Protein AF-A0A651F1K3-F1 (afdb_monomer)

Solvent-accessible surface area (backbone atoms only — not comparable to full-atom values): 6200 Å² total; per-residue (Å²): 136,82,77,90,79,88,71,85,83,71,81,81,63,80,79,82,84,72,86,82,76,69,81,83,71,84,84,69,84,73,78,76,72,78,76,79,79,59,67,34,41,34,37,34,61,94,74,74,40,78,40,67,26,34,55,42,94,87,61,54,30,32,43,41,48,41,90,84,79,59,51,77,49,74,47,75,59,55,101,82,62,72,93,75,49,71,51,70,50,133

pLDDT: mean 78.02, std 17.98, range [46.03, 96.69]

Foldseek 3Di:
DDDPPPDDDPVPDDDDPDDPPPDPPPDDDDPPDPDDFDWAWEQEPVVRDIDIWTADPVNQKTWFADPPPRHIDIDGADPVGDPHRYYYDD

Radius of gyration: 23.74 Å; Cα contacts (8 Å, |Δi|>4): 102; chains: 1; bounding box: 52×45×52 Å

Sequence (90 aa):
MPDPQDKVDISWLPRAPSEEAEHRRRNSGHPSTPTPRPWLGILFNCCHVYGRIYKSPDGSRYAGRCPRCAVEVSAKVGLGGTSRRFFETN

Secondary structure (DSSP, 8-state):
---TT-----TTSPPPP-GGGTTS--------PPPPPPEEEEEETTTTEEEEEEE-TTSSEEEEE-TTT--EEEEE--TT--S--EEE--

Nearest PDB structures (foldseek):
  3wa1-assembly1_A  TM=4.879E-01  e=1.281E+00  Lysinibacillus sphaericus
  6ylx-assembly1_r  TM=2.504E-01  e=1.452E+00  Saccharomyces cerevisiae
  5jse-assembly1_C  TM=4.352E-01  e=8.440E+00  Bacteriophage sp.
  6ie7-assembly4_D  TM=3.883E-01  e=7.926E+00  Arabidopsis thaliana
  7rej-assembly2_B  TM=1.839E-01  e=3.288E+00  Kuttervirus CBA120

Structure (mmCIF, N/CA/C/O backbone):
data_AF-A0A651F1K3-F1
#
_entry.id   AF-A0A651F1K3-F1
#
loop_
_atom_site.group_PDB
_atom_site.id
_atom_site.type_symbol
_atom_site.label_atom_id
_atom_site.label_alt_id
_atom_site.label_comp_id
_atom_site.label_asym_id
_atom_site.label_entity_id
_atom_site.label_seq_id
_atom_site.pdbx_PDB_ins_code
_atom_site.Cartn_x
_atom_site.Cartn_y
_atom_site.Cartn_z
_atom_site.occupancy
_atom_site.B_iso_or_equiv
_atom_site.auth_seq_id
_atom_site.auth_comp_id
_atom_site.auth_asym_id
_atom_site.auth_atom_id
_atom_site.pdbx_PDB_model_num
ATOM 1 N N . MET A 1 1 ? 35.082 -10.695 32.174 1.00 52.19 1 MET A N 1
ATOM 2 C CA . MET A 1 1 ? 35.328 -9.239 32.168 1.00 52.19 1 MET A CA 1
ATOM 3 C C . MET A 1 1 ? 34.533 -8.648 31.007 1.00 52.19 1 MET A C 1
ATOM 5 O O . MET A 1 1 ? 35.008 -8.742 29.884 1.00 52.19 1 MET A O 1
ATOM 9 N N . PRO A 1 2 ? 33.286 -8.202 31.222 1.00 51.12 2 PRO A N 1
ATOM 10 C CA . PRO A 1 2 ? 32.509 -7.486 30.206 1.00 51.12 2 PRO A CA 1
ATOM 11 C C . PRO A 1 2 ? 33.038 -6.049 30.015 1.00 51.12 2 PRO A C 1
ATOM 13 O O . PRO A 1 2 ? 33.476 -5.428 30.983 1.00 51.12 2 PRO A O 1
ATOM 16 N N . ASP A 1 3 ? 33.047 -5.577 28.765 1.00 56.03 3 ASP A N 1
ATOM 17 C CA . ASP A 1 3 ? 33.702 -4.344 28.296 1.00 56.03 3 ASP A CA 1
ATOM 18 C C . ASP A 1 3 ? 33.116 -3.056 28.938 1.00 56.03 3 ASP A C 1
ATOM 20 O O . ASP A 1 3 ? 31.891 -2.930 29.015 1.00 56.03 3 ASP A O 1
ATOM 24 N N . PRO A 1 4 ? 33.937 -2.092 29.411 1.00 57.00 4 PRO A N 1
ATOM 25 C CA . PRO A 1 4 ? 33.479 -0.929 30.187 1.00 57.00 4 PRO A CA 1
ATOM 26 C C . PRO A 1 4 ? 32.822 0.230 29.409 1.00 57.00 4 PRO A C 1
ATOM 28 O O . PRO A 1 4 ? 32.643 1.294 30.004 1.00 57.00 4 PRO A O 1
ATOM 31 N N . GLN A 1 5 ? 32.473 0.088 28.125 1.00 57.00 5 GLN A N 1
ATOM 32 C CA . GLN A 1 5 ? 31.986 1.215 27.302 1.00 57.00 5 GLN A CA 1
ATOM 33 C C . GLN A 1 5 ? 30.470 1.246 27.017 1.00 57.00 5 GLN A C 1
ATOM 35 O O . GLN A 1 5 ? 30.018 2.080 26.239 1.00 57.00 5 GLN A O 1
ATOM 40 N N . ASP A 1 6 ? 29.651 0.437 27.700 1.00 54.88 6 ASP A N 1
ATOM 41 C CA . ASP A 1 6 ? 28.183 0.410 27.506 1.00 54.88 6 ASP A CA 1
ATOM 42 C C . ASP A 1 6 ? 27.395 1.307 28.494 1.00 54.88 6 ASP A C 1
ATOM 44 O O . ASP A 1 6 ? 26.310 0.970 28.965 1.00 54.88 6 ASP A O 1
ATOM 48 N N . LYS A 1 7 ? 27.946 2.470 28.869 1.00 56.12 7 LYS A N 1
ATOM 49 C CA . LYS A 1 7 ? 27.244 3.460 29.709 1.00 56.12 7 LYS A CA 1
ATOM 50 C C . LYS A 1 7 ? 27.328 4.845 29.080 1.00 56.12 7 LYS A C 1
ATOM 52 O O . LYS A 1 7 ? 28.366 5.495 29.150 1.00 56.12 7 LYS A O 1
ATOM 57 N N . VAL A 1 8 ? 26.225 5.308 28.495 1.00 62.47 8 VAL A N 1
ATOM 58 C CA . VAL A 1 8 ? 26.074 6.700 28.043 1.00 62.47 8 VAL A CA 1
ATOM 59 C C . VAL A 1 8 ? 25.385 7.506 29.147 1.00 62.47 8 VAL A C 1
ATOM 61 O O . VAL A 1 8 ? 24.275 7.180 29.564 1.00 62.47 8 VAL A O 1
ATOM 64 N N . ASP A 1 9 ? 26.060 8.549 29.627 1.00 56.78 9 ASP A N 1
ATOM 65 C CA . ASP A 1 9 ? 25.585 9.481 30.652 1.00 56.78 9 ASP A CA 1
ATOM 66 C C . ASP A 1 9 ? 24.661 10.544 30.020 1.00 56.78 9 ASP A C 1
ATOM 68 O O . ASP A 1 9 ? 25.088 11.377 29.224 1.00 56.78 9 ASP A O 1
ATOM 72 N N . ILE A 1 10 ? 23.363 10.491 30.334 1.00 55.75 10 ILE A N 1
ATOM 73 C CA . ILE A 1 10 ? 22.317 11.376 29.775 1.00 55.75 10 ILE A CA 1
ATOM 74 C C . ILE A 1 10 ? 22.144 12.697 30.555 1.00 55.75 10 ILE A C 1
ATOM 76 O O . ILE A 1 10 ? 21.082 13.321 30.503 1.00 55.75 10 ILE A O 1
ATOM 80 N N . SER A 1 11 ? 23.171 13.155 31.277 1.00 60.03 11 SER A N 1
ATOM 81 C CA . SER A 1 11 ? 23.118 14.358 32.130 1.00 60.03 11 SER A CA 1
ATOM 82 C C . SER A 1 11 ? 22.966 15.693 31.374 1.00 60.03 11 SER A C 1
ATOM 84 O O . SER A 1 11 ? 22.812 16.738 32.003 1.00 60.03 11 SER A O 1
ATOM 86 N N . TRP A 1 12 ? 22.922 15.671 30.035 1.00 50.06 12 TRP A N 1
ATOM 87 C CA . TRP A 1 12 ? 22.549 16.810 29.180 1.00 50.06 12 TRP A CA 1
ATOM 88 C C . TRP A 1 12 ? 21.052 17.173 29.262 1.00 50.06 12 TRP A C 1
ATOM 90 O O . TRP A 1 12 ? 20.669 18.268 28.855 1.00 50.06 12 TRP A O 1
ATOM 100 N N . LEU A 1 13 ? 20.170 16.301 29.768 1.00 57.00 13 LEU A N 1
ATOM 101 C CA . LEU A 1 13 ? 18.746 16.644 29.878 1.00 57.00 13 LEU A CA 1
ATOM 102 C C . LEU A 1 13 ? 18.541 17.811 30.869 1.00 57.00 13 LEU A C 1
ATOM 104 O O . LEU A 1 13 ? 18.837 17.655 32.057 1.00 57.00 13 LEU A O 1
ATOM 108 N N . PRO A 1 14 ? 18.011 18.973 30.433 1.00 54.03 14 PRO A N 1
ATOM 109 C CA . PRO A 1 14 ? 17.694 20.055 31.355 1.00 54.03 14 PRO A CA 1
ATOM 110 C C . PRO A 1 14 ? 16.642 19.592 32.375 1.00 54.03 14 PRO A C 1
ATOM 112 O O . PRO A 1 14 ? 15.590 19.064 32.012 1.00 54.03 14 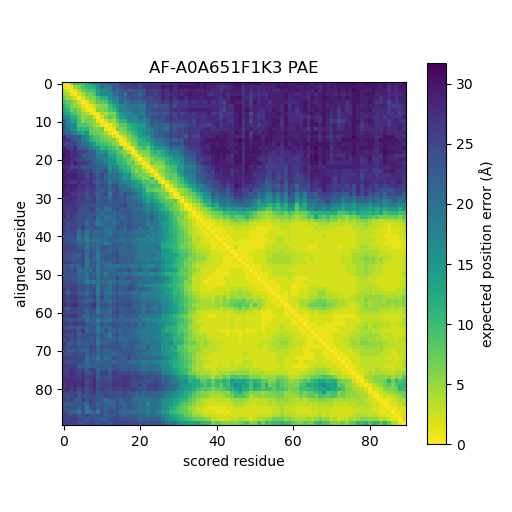PRO A O 1
ATOM 115 N N . ARG A 1 15 ? 16.932 19.797 33.667 1.00 52.12 15 ARG A N 1
ATOM 116 C CA . ARG A 1 15 ? 15.983 19.588 34.774 1.00 52.12 15 ARG A CA 1
ATOM 117 C C . ARG A 1 15 ? 14.863 20.627 34.664 1.00 52.12 15 ARG A C 1
ATOM 119 O O . ARG A 1 15 ? 15.137 21.811 34.481 1.00 52.12 15 ARG A O 1
ATOM 126 N N . ALA A 1 16 ? 13.616 20.173 34.760 1.00 52.03 16 ALA A N 1
ATOM 127 C CA . ALA A 1 16 ? 12.425 21.006 34.625 1.00 52.03 16 ALA A CA 1
ATOM 128 C C . ALA A 1 16 ? 12.411 22.190 35.620 1.00 52.03 16 ALA A C 1
ATOM 130 O O . ALA A 1 16 ? 12.648 21.971 36.811 1.00 52.03 16 ALA A O 1
ATOM 131 N N . PRO A 1 17 ? 12.091 23.423 35.183 1.00 49.72 17 PRO A N 1
ATOM 132 C CA . PRO A 1 17 ? 11.685 24.486 36.091 1.00 49.72 17 PRO A CA 1
ATOM 133 C C . PRO A 1 17 ? 10.192 24.364 36.457 1.00 49.72 17 PRO A C 1
ATOM 135 O O . PRO A 1 17 ? 9.328 24.406 35.587 1.00 49.72 17 PRO A O 1
ATOM 138 N N . SER A 1 18 ? 9.953 24.191 37.763 1.00 53.59 18 SER A N 1
ATOM 139 C CA . SER A 1 18 ? 8.770 24.492 38.599 1.00 53.59 18 SER A CA 1
ATOM 140 C C . SER A 1 18 ? 7.379 24.653 37.950 1.00 53.59 18 SER A C 1
ATOM 142 O O . SER A 1 18 ? 7.106 25.592 37.202 1.00 53.59 18 SER A O 1
ATOM 144 N N . GLU A 1 19 ? 6.473 23.801 38.428 1.00 51.59 19 GLU A N 1
ATOM 145 C CA . GLU A 1 19 ? 5.061 23.531 38.103 1.00 51.59 19 GLU A CA 1
ATOM 146 C C . GLU A 1 19 ? 4.060 24.720 38.138 1.00 51.59 19 GLU A C 1
ATOM 148 O O . GLU A 1 19 ? 2.871 24.542 37.881 1.00 51.59 19 GLU A O 1
ATOM 153 N N . GLU A 1 20 ? 4.482 25.957 38.406 1.00 46.03 20 GLU A N 1
ATOM 154 C CA . GLU A 1 20 ? 3.555 27.073 38.686 1.00 46.03 20 GLU A CA 1
ATOM 155 C C . GLU A 1 20 ? 3.065 27.856 37.446 1.00 46.03 20 GLU A C 1
ATOM 157 O O . GLU A 1 20 ? 2.111 28.631 37.531 1.00 46.03 20 GLU A O 1
ATOM 162 N N . ALA A 1 21 ? 3.633 27.634 36.256 1.00 50.78 21 ALA A N 1
ATOM 163 C CA . ALA A 1 21 ? 3.235 28.348 35.030 1.00 50.78 21 ALA A CA 1
ATOM 164 C C . ALA A 1 21 ? 2.079 27.684 34.238 1.00 50.78 21 ALA A C 1
ATOM 166 O O . ALA A 1 21 ? 1.614 28.228 33.230 1.00 50.78 21 ALA A O 1
ATOM 167 N N . GLU A 1 22 ? 1.600 26.515 34.671 1.00 52.03 22 GLU A N 1
ATOM 168 C CA . GLU A 1 22 ? 0.861 25.573 33.815 1.00 52.03 22 GLU A CA 1
ATOM 169 C C . GLU A 1 22 ? -0.654 25.851 33.677 1.00 52.03 22 GLU A C 1
ATOM 171 O O . GLU A 1 22 ? -1.310 25.358 32.759 1.00 52.03 22 GLU A O 1
ATOM 176 N N . HIS A 1 23 ? -1.264 26.683 34.529 1.00 50.91 23 HIS A N 1
ATOM 177 C CA . HIS A 1 23 ? -2.734 26.762 34.583 1.00 50.91 23 HIS A CA 1
ATOM 178 C C . HIS A 1 23 ? -3.402 27.753 33.601 1.00 50.91 23 HIS A C 1
ATOM 180 O O . HIS A 1 23 ? -4.598 27.605 33.327 1.00 50.91 23 HIS A O 1
ATOM 186 N N . ARG A 1 24 ? -2.683 28.744 33.043 1.00 53.62 24 ARG A N 1
ATOM 187 C CA . ARG A 1 24 ? -3.290 29.877 32.296 1.00 53.62 24 ARG A CA 1
ATOM 188 C C . ARG A 1 24 ? -3.172 29.820 30.762 1.00 53.62 24 ARG A C 1
ATOM 190 O O . ARG A 1 24 ? -3.698 30.702 30.093 1.00 53.62 24 ARG A O 1
ATOM 197 N N . ARG A 1 25 ? -2.541 28.788 30.185 1.00 54.22 25 ARG A N 1
ATOM 198 C CA . ARG A 1 25 ? -2.397 28.590 28.720 1.00 54.22 25 ARG A CA 1
ATOM 199 C C . ARG A 1 25 ? -3.138 27.352 28.199 1.00 54.22 25 ARG A C 1
ATOM 201 O O . ARG A 1 25 ? -2.625 26.614 27.371 1.00 54.22 25 ARG A O 1
ATOM 208 N N . ARG A 1 26 ? -4.344 27.075 28.690 1.00 54.16 26 ARG A N 1
ATOM 209 C CA . ARG A 1 26 ? -5.071 25.834 28.357 1.00 54.16 26 ARG A CA 1
ATOM 210 C C . ARG A 1 26 ? -5.918 25.878 27.082 1.00 54.16 26 ARG A C 1
ATOM 212 O O . ARG A 1 26 ? -6.736 24.991 26.876 1.00 54.16 26 ARG A O 1
ATOM 219 N N . ASN A 1 27 ? -5.743 26.892 26.236 1.00 59.31 27 ASN A N 1
ATOM 220 C CA . ASN A 1 27 ? -6.489 27.021 24.985 1.00 59.31 27 ASN A CA 1
ATOM 221 C C . ASN A 1 27 ? -5.570 27.373 23.810 1.00 59.31 27 ASN A C 1
ATOM 223 O O . ASN A 1 27 ? -5.725 28.402 23.159 1.00 59.31 27 ASN A O 1
ATOM 227 N N . SER A 1 28 ? -4.590 26.512 23.562 1.00 59.34 28 SER A N 1
ATOM 228 C CA . SER A 1 28 ? -3.861 26.494 22.298 1.00 59.34 28 SER A CA 1
ATOM 229 C C . SER A 1 28 ? -4.213 25.175 21.634 1.00 59.34 28 SER A C 1
ATOM 231 O O . SER A 1 28 ? -3.743 24.126 22.072 1.00 59.34 28 SER A O 1
ATOM 233 N N . GLY A 1 29 ? -5.108 25.225 20.645 1.00 58.25 29 GLY A N 1
ATOM 234 C CA . GLY A 1 29 ? -5.529 24.060 19.878 1.00 58.25 29 GLY A CA 1
ATOM 235 C C . GLY A 1 29 ? -4.310 23.274 19.412 1.00 58.25 29 GLY A C 1
ATOM 236 O O . GLY A 1 29 ? -3.502 23.769 18.628 1.00 58.25 29 GLY A O 1
ATOM 237 N N . HIS A 1 30 ? -4.161 22.063 19.940 1.00 61.69 30 HIS A N 1
ATOM 238 C CA . HIS A 1 30 ? -3.163 21.128 19.460 1.00 61.69 30 HIS A CA 1
ATOM 239 C C . HIS A 1 30 ? -3.559 20.796 18.016 1.00 61.69 30 HIS A C 1
ATOM 241 O O . HIS A 1 30 ? -4.680 20.316 17.818 1.00 61.69 30 HIS A O 1
ATOM 247 N N . PRO A 1 31 ? -2.725 21.075 16.998 1.00 61.00 31 PRO A N 1
ATOM 248 C CA . PRO A 1 31 ? -3.017 20.608 15.655 1.00 61.00 31 PRO A CA 1
ATOM 249 C C . PRO A 1 31 ? -3.092 19.086 15.742 1.00 61.00 31 PRO A C 1
ATOM 251 O O . PRO A 1 31 ? -2.100 18.424 16.056 1.00 61.00 31 PRO A O 1
ATOM 254 N N . SER A 1 32 ? -4.290 18.535 15.553 1.00 62.03 32 SER A N 1
ATOM 255 C CA . SER A 1 32 ? -4.506 17.098 15.506 1.00 62.03 32 SER A CA 1
ATOM 256 C C . SER A 1 32 ? -3.600 16.550 14.413 1.00 62.03 32 SER A C 1
ATOM 258 O O . SER A 1 32 ? -3.803 16.797 13.225 1.00 62.03 32 SER A O 1
ATOM 260 N N . THR A 1 33 ? -2.526 15.877 14.826 1.00 68.56 33 THR A N 1
ATOM 261 C CA . THR A 1 33 ? -1.570 15.289 13.892 1.00 68.56 33 THR A CA 1
ATOM 262 C C . THR A 1 33 ? -2.354 14.376 12.950 1.00 68.56 33 THR A C 1
ATOM 264 O O . THR A 1 33 ? -3.133 13.548 13.438 1.00 68.56 33 THR A O 1
ATOM 267 N N . PRO A 1 34 ? -2.215 14.523 11.619 1.00 72.69 34 PRO A N 1
ATOM 268 C CA . PRO A 1 34 ? -2.983 13.722 10.680 1.00 72.69 34 PRO A CA 1
ATOM 269 C C . PRO 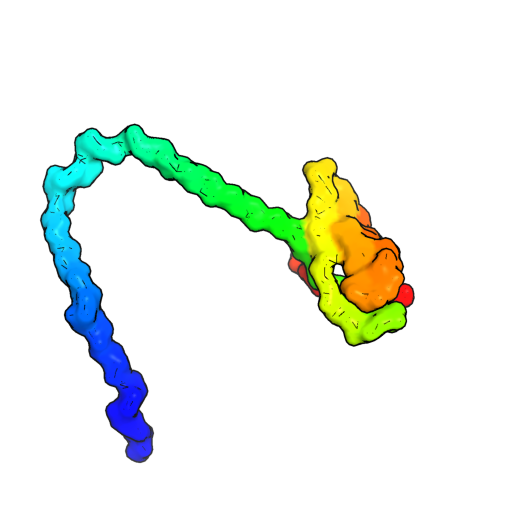A 1 34 ? -2.722 12.241 10.953 1.00 72.69 34 PRO A C 1
ATOM 271 O O . PRO A 1 34 ? -1.577 11.785 10.946 1.00 72.69 34 PRO A O 1
ATOM 274 N N . THR A 1 35 ? -3.78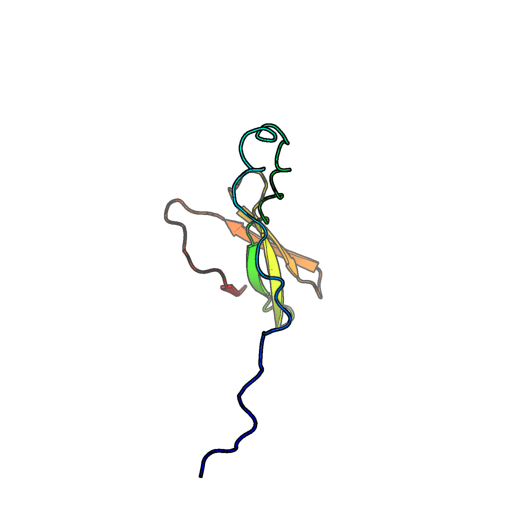6 11.488 11.233 1.00 79.38 35 THR A N 1
ATOM 275 C CA . THR A 1 35 ? -3.672 10.060 11.529 1.00 79.38 35 THR A CA 1
ATOM 276 C C . THR A 1 35 ? -3.092 9.345 10.304 1.00 79.38 35 THR A C 1
ATOM 278 O O . THR A 1 35 ? -3.611 9.521 9.195 1.00 79.38 35 THR A O 1
ATOM 281 N N . PRO A 1 36 ? -2.018 8.547 10.450 1.00 83.56 36 PRO A N 1
ATOM 282 C CA . PRO A 1 36 ? -1.384 7.896 9.313 1.00 83.56 36 PRO A CA 1
ATOM 283 C C . PRO A 1 36 ? -2.366 6.949 8.615 1.00 83.56 36 PRO A C 1
ATOM 285 O O . PRO A 1 36 ? -3.050 6.146 9.253 1.00 83.56 36 PRO A O 1
ATOM 288 N N . ARG A 1 37 ? -2.428 7.038 7.281 1.00 87.81 37 ARG A N 1
ATOM 289 C CA . ARG A 1 37 ? -3.349 6.231 6.470 1.00 87.81 37 ARG A CA 1
ATOM 290 C C . ARG A 1 37 ? -3.028 4.735 6.619 1.00 87.81 37 ARG A C 1
ATOM 292 O O . ARG A 1 37 ? -1.866 4.355 6.438 1.00 87.81 37 ARG A O 1
ATOM 299 N N . PRO A 1 38 ? -4.028 3.870 6.879 1.00 90.88 38 PRO A N 1
ATOM 300 C CA . PRO A 1 38 ? -3.812 2.430 6.947 1.00 90.88 38 PRO A CA 1
ATOM 301 C C . PRO A 1 38 ? -3.269 1.867 5.630 1.00 90.88 38 PRO A C 1
ATOM 303 O O . PRO A 1 38 ? -3.729 2.237 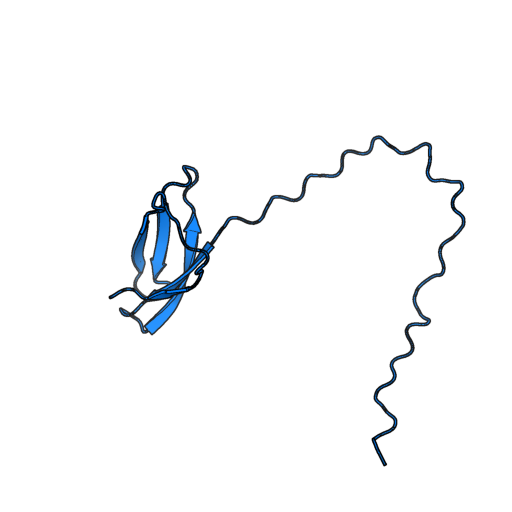4.544 1.00 90.88 38 PRO A O 1
ATOM 306 N N . TRP A 1 39 ? -2.331 0.928 5.736 1.00 93.50 39 TRP A N 1
ATOM 307 C CA . TRP A 1 39 ? -1.652 0.306 4.602 1.00 93.50 39 TRP A CA 1
ATOM 308 C C . TRP A 1 39 ? -1.495 -1.206 4.792 1.00 93.50 39 TRP A C 1
ATOM 310 O O . TRP A 1 39 ? -1.489 -1.696 5.922 1.00 93.50 39 TRP A O 1
ATOM 320 N N . LEU A 1 40 ? -1.349 -1.921 3.677 1.00 94.50 40 LEU A N 1
ATOM 321 C CA . LEU A 1 40 ? -0.963 -3.331 3.609 1.00 94.50 40 LEU A CA 1
ATOM 322 C C . LEU A 1 40 ? 0.323 -3.470 2.794 1.00 94.50 40 LEU A C 1
ATOM 324 O O . LEU A 1 40 ? 0.506 -2.766 1.801 1.00 94.50 40 LEU A O 1
ATOM 328 N N . GLY A 1 41 ? 1.211 -4.363 3.218 1.00 95.75 41 GLY A N 1
ATOM 329 C CA . GLY A 1 41 ? 2.364 -4.803 2.444 1.00 95.75 41 GLY A CA 1
ATOM 330 C C . GLY A 1 41 ? 1.971 -5.950 1.519 1.00 95.75 41 GLY A C 1
ATOM 331 O O . GLY A 1 41 ? 1.364 -6.917 1.967 1.00 95.75 41 GLY A O 1
ATOM 332 N N . ILE A 1 42 ? 2.314 -5.846 0.241 1.00 96.38 42 ILE A N 1
ATOM 333 C CA . ILE A 1 42 ? 2.031 -6.860 -0.772 1.00 96.38 42 ILE A CA 1
ATOM 334 C C . ILE A 1 42 ? 3.345 -7.291 -1.413 1.00 96.38 42 ILE A C 1
ATOM 336 O O . ILE A 1 42 ? 4.074 -6.442 -1.928 1.00 96.38 42 ILE A O 1
ATOM 340 N N . LEU A 1 43 ? 3.632 -8.591 -1.398 1.00 96.12 43 LEU A N 1
ATOM 341 C CA . LEU A 1 43 ? 4.595 -9.203 -2.301 1.00 96.12 43 LEU A CA 1
ATOM 342 C C . LEU A 1 43 ? 3.930 -9.354 -3.670 1.00 96.12 43 LEU A C 1
ATOM 344 O O . LEU A 1 43 ? 2.961 -10.091 -3.834 1.00 96.12 43 LEU A O 1
ATOM 348 N N . PHE A 1 44 ? 4.431 -8.611 -4.646 1.00 95.62 44 PHE A N 1
ATOM 349 C CA . PHE A 1 44 ? 3.967 -8.677 -6.022 1.00 95.62 44 PHE A CA 1
ATOM 350 C C . PHE A 1 44 ? 4.720 -9.787 -6.759 1.00 95.62 44 PHE A C 1
ATOM 352 O O . PHE A 1 44 ? 5.858 -9.567 -7.182 1.00 95.62 44 PHE A O 1
ATOM 359 N N . ASN A 1 45 ? 4.090 -10.946 -6.966 1.00 95.00 45 ASN A N 1
ATOM 360 C CA . ASN A 1 45 ? 4.706 -12.098 -7.647 1.00 95.00 45 ASN A CA 1
ATOM 361 C C . ASN A 1 45 ? 5.099 -11.791 -9.100 1.00 95.00 45 ASN A C 1
ATOM 363 O O . ASN A 1 45 ? 6.048 -12.368 -9.618 1.00 95.00 45 ASN A O 1
ATOM 367 N N . CYS A 1 46 ? 4.463 -10.804 -9.741 1.00 93.94 46 CYS A N 1
ATOM 368 C CA . CYS A 1 46 ? 4.823 -10.370 -11.093 1.00 93.94 46 CYS A CA 1
ATOM 369 C C . CYS A 1 46 ? 6.262 -9.830 -11.214 1.00 93.94 46 CYS A C 1
ATOM 371 O O . CYS A 1 46 ? 6.854 -9.887 -12.288 1.00 93.94 46 CYS A O 1
ATOM 373 N N . CYS A 1 47 ? 6.820 -9.247 -10.147 1.00 95.88 47 CYS A N 1
ATOM 374 C CA . CYS A 1 47 ? 8.169 -8.666 -10.148 1.00 95.88 47 CYS A CA 1
ATOM 375 C C . CYS A 1 47 ? 8.999 -9.074 -8.923 1.00 95.88 47 CYS A C 1
ATOM 377 O O . CYS A 1 47 ? 10.074 -8.514 -8.724 1.00 95.88 47 CYS A O 1
ATOM 379 N N . HIS A 1 48 ? 8.484 -9.993 -8.099 1.00 95.62 48 HIS A N 1
ATOM 380 C CA . HIS A 1 48 ? 9.045 -10.406 -6.810 1.00 95.62 48 HIS A CA 1
ATOM 381 C C . HIS A 1 48 ? 9.494 -9.222 -5.939 1.00 95.62 48 HIS A C 1
ATOM 383 O O . HIS A 1 48 ? 10.592 -9.205 -5.388 1.00 95.62 48 HIS A O 1
ATOM 389 N N . VAL A 1 49 ? 8.641 -8.198 -5.837 1.00 96.12 49 VAL A N 1
ATOM 390 C CA . VAL A 1 49 ? 8.932 -6.968 -5.087 1.00 96.12 49 VAL A CA 1
ATOM 391 C C . VAL A 1 49 ? 7.880 -6.737 -4.016 1.00 96.12 49 VAL A C 1
ATOM 393 O O . VAL A 1 49 ? 6.691 -6.928 -4.257 1.00 96.12 49 VAL A O 1
ATOM 396 N N . TYR A 1 50 ? 8.305 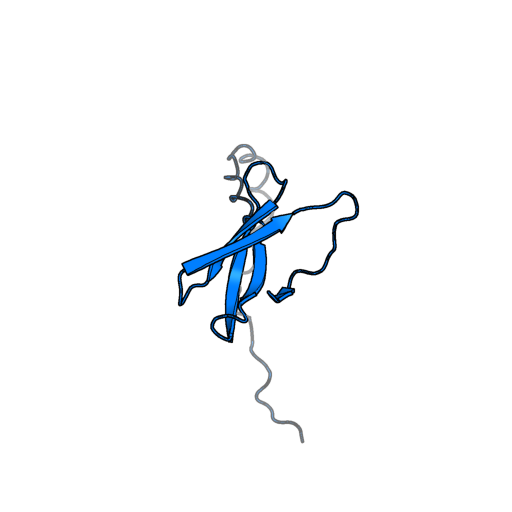-6.287 -2.839 1.00 96.06 50 TYR A N 1
ATOM 397 C CA . TYR A 1 50 ? 7.384 -5.802 -1.819 1.00 96.06 50 TYR A CA 1
ATOM 398 C C . TYR A 1 50 ? 6.992 -4.351 -2.094 1.00 96.06 50 TYR A C 1
ATOM 400 O O . TYR A 1 50 ? 7.843 -3.487 -2.302 1.00 96.06 50 TYR A O 1
ATOM 408 N N . GLY A 1 51 ? 5.697 -4.063 -2.040 1.00 94.31 51 GLY A N 1
ATOM 409 C CA . GLY A 1 51 ? 5.172 -2.703 -2.096 1.00 94.31 51 GLY A CA 1
ATOM 410 C C . GLY A 1 51 ? 4.049 -2.491 -1.092 1.00 94.31 51 GLY A C 1
ATOM 411 O O . GLY A 1 51 ? 3.583 -3.426 -0.443 1.00 94.31 51 GLY A O 1
ATOM 412 N N . ARG A 1 52 ? 3.624 -1.237 -0.938 1.00 95.19 52 ARG A N 1
ATOM 413 C CA . ARG A 1 52 ? 2.519 -0.870 -0.048 1.00 95.19 52 ARG A CA 1
ATOM 414 C C . ARG A 1 52 ? 1.294 -0.493 -0.858 1.00 95.19 52 ARG A C 1
ATOM 416 O O . ARG A 1 52 ? 1.397 0.225 -1.850 1.00 95.19 52 ARG A O 1
ATOM 423 N N . ILE A 1 53 ? 0.138 -0.930 -0.382 1.00 94.75 53 ILE A N 1
ATOM 424 C CA . ILE A 1 53 ? -1.165 -0.495 -0.872 1.00 94.75 53 ILE A CA 1
ATOM 425 C C . ILE A 1 53 ? -1.945 0.153 0.262 1.00 94.75 53 ILE A C 1
ATOM 427 O O . ILE A 1 53 ? -1.781 -0.208 1.429 1.00 94.75 53 ILE A O 1
ATOM 431 N N . TYR A 1 54 ? -2.791 1.119 -0.067 1.00 95.00 54 TYR A N 1
ATOM 432 C CA . TYR A 1 54 ? -3.473 1.941 0.927 1.00 95.00 54 TYR A CA 1
ATOM 433 C C . TYR A 1 54 ? -4.964 1.669 0.924 1.00 95.00 54 TYR A C 1
ATOM 435 O O . TYR A 1 54 ? -5.543 1.279 -0.092 1.00 95.00 54 TYR A O 1
ATOM 443 N N . LYS A 1 55 ? -5.588 1.891 2.080 1.00 92.75 55 LYS A N 1
ATOM 444 C CA . LYS A 1 55 ? -7.039 1.794 2.203 1.00 92.75 55 LYS A CA 1
ATOM 445 C C . LYS A 1 55 ? -7.711 2.896 1.378 1.00 92.75 55 LYS A C 1
ATOM 447 O O . LYS A 1 55 ? -7.258 4.051 1.391 1.00 92.75 55 LYS A O 1
ATOM 452 N N . SER A 1 56 ? -8.778 2.535 0.670 1.00 91.94 56 SER A N 1
ATOM 453 C CA . SER A 1 56 ? -9.654 3.490 -0.003 1.00 91.94 56 SER A CA 1
ATOM 454 C C . SER A 1 56 ? -10.323 4.415 1.024 1.00 91.94 56 SER A C 1
ATOM 456 O O . SER A 1 56 ? -10.478 4.015 2.185 1.00 91.94 56 SER A O 1
ATOM 458 N N . PRO A 1 57 ? -10.722 5.638 0.627 1.00 88.19 57 PRO A N 1
ATOM 459 C CA . PRO A 1 57 ? -11.464 6.552 1.499 1.00 88.19 57 PRO A CA 1
ATOM 460 C C . PRO A 1 57 ? -12.744 5.921 2.063 1.00 88.19 57 PRO A C 1
ATOM 462 O O . PRO A 1 57 ? -13.041 6.093 3.239 1.00 88.19 57 PRO A O 1
ATOM 465 N N . ASP A 1 58 ? -13.431 5.105 1.260 1.00 88.62 58 ASP A N 1
ATOM 466 C CA . ASP A 1 58 ? -14.660 4.390 1.639 1.00 88.62 58 ASP A CA 1
ATOM 467 C C . ASP A 1 58 ? -14.404 3.231 2.617 1.00 88.62 58 ASP A C 1
ATOM 469 O O . ASP A 1 58 ? -15.329 2.609 3.132 1.00 88.62 58 ASP A O 1
ATOM 473 N N . GLY A 1 59 ? -13.137 2.867 2.834 1.00 86.94 59 GLY A N 1
ATOM 474 C CA . GLY A 1 59 ? -12.739 1.806 3.752 1.00 86.94 59 GLY A CA 1
ATOM 475 C C . GLY A 1 59 ? -13.077 0.377 3.299 1.00 86.94 59 GLY A C 1
ATOM 476 O O . GLY A 1 59 ? -12.813 -0.565 4.047 1.00 86.94 59 GLY A O 1
ATOM 477 N N . SER A 1 60 ? -13.613 0.200 2.093 1.00 89.62 60 SER A N 1
ATOM 478 C CA . SER A 1 60 ? -14.096 -1.080 1.556 1.00 89.62 60 SER A CA 1
ATOM 479 C C . SER A 1 60 ? -13.001 -1.951 0.926 1.00 89.62 60 SER A C 1
ATOM 481 O O . SER A 1 60 ? -13.152 -3.171 0.813 1.00 89.62 60 SER A O 1
ATOM 483 N N . ARG A 1 61 ? -11.878 -1.355 0.511 1.00 92.62 61 ARG A N 1
ATOM 484 C CA . ARG A 1 61 ? -10.786 -2.046 -0.192 1.00 92.62 61 ARG A CA 1
ATOM 485 C C . ARG A 1 61 ? -9.444 -1.376 0.079 1.00 92.62 61 ARG A C 1
ATOM 487 O O . ARG A 1 61 ? -9.365 -0.174 0.301 1.00 92.62 61 ARG A O 1
ATOM 494 N N . TYR A 1 62 ? -8.37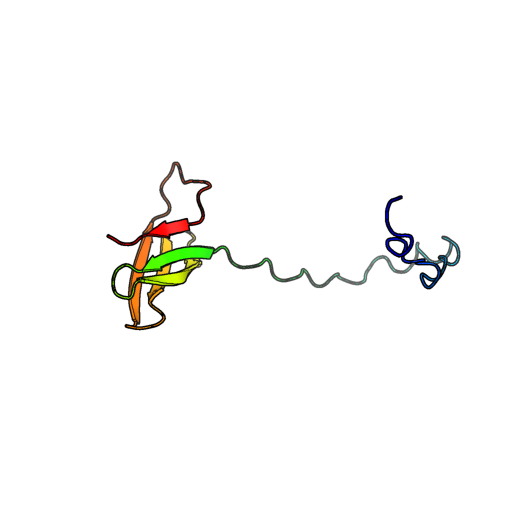6 -2.155 0.013 1.00 94.31 62 TYR A N 1
ATOM 495 C CA . TYR A 1 62 ? -7.019 -1.667 -0.178 1.00 94.31 62 TYR A CA 1
ATOM 496 C C . TYR A 1 62 ? -6.663 -1.761 -1.658 1.00 94.31 62 TYR A C 1
ATOM 498 O O . TYR A 1 62 ? -6.899 -2.797 -2.281 1.00 94.31 62 TYR A O 1
ATOM 506 N N . ALA A 1 63 ? -6.113 -0.691 -2.220 1.00 94.81 63 ALA A N 1
ATOM 507 C CA . ALA A 1 63 ? -5.742 -0.619 -3.628 1.00 94.81 63 ALA A CA 1
ATOM 508 C C . ALA A 1 63 ? -4.361 0.019 -3.798 1.00 94.81 63 ALA A C 1
ATOM 510 O O . ALA A 1 63 ? -3.936 0.862 -3.002 1.00 94.81 63 ALA A O 1
ATOM 511 N N . GLY A 1 64 ? -3.657 -0.403 -4.841 1.00 94.69 64 GLY A N 1
ATOM 512 C CA . GLY A 1 64 ? -2.362 0.144 -5.218 1.00 94.69 64 GLY A CA 1
ATOM 513 C C . GLY A 1 64 ? -1.808 -0.562 -6.446 1.00 94.69 64 GLY A C 1
ATOM 514 O O . GLY A 1 64 ? -2.533 -1.277 -7.139 1.00 94.69 64 GLY A O 1
ATOM 515 N N . ARG A 1 65 ? -0.526 -0.339 -6.731 1.00 96.69 65 ARG A N 1
ATOM 516 C CA . ARG A 1 65 ? 0.134 -0.859 -7.931 1.00 96.69 65 ARG A CA 1
ATOM 517 C C . ARG A 1 65 ? 1.517 -1.398 -7.613 1.00 96.69 65 ARG A C 1
ATOM 519 O O . ARG A 1 65 ? 2.162 -0.928 -6.676 1.00 96.69 65 ARG A O 1
ATOM 526 N N . CYS A 1 66 ? 1.979 -2.348 -8.418 1.00 96.12 66 CYS A N 1
ATOM 527 C CA . CYS A 1 66 ? 3.365 -2.794 -8.360 1.00 96.12 66 CYS A CA 1
ATOM 528 C C . CYS A 1 66 ? 4.299 -1.629 -8.729 1.00 96.12 66 CYS A C 1
ATOM 530 O O . CYS A 1 66 ? 4.102 -1.011 -9.777 1.00 96.12 66 CYS A O 1
ATOM 532 N N . PRO A 1 67 ? 5.351 -1.347 -7.943 1.00 95.50 67 PRO A N 1
ATOM 533 C CA . PRO A 1 67 ? 6.277 -0.251 -8.232 1.00 95.50 67 PRO A CA 1
ATOM 534 C C . PRO A 1 67 ? 7.147 -0.483 -9.479 1.00 95.50 67 PRO A C 1
ATOM 536 O O . PRO A 1 67 ? 7.817 0.440 -9.928 1.00 95.50 67 PRO A O 1
ATOM 539 N N . ARG A 1 68 ? 7.175 -1.707 -10.028 1.00 95.88 68 ARG A N 1
ATOM 540 C CA . ARG A 1 68 ? 8.019 -2.079 -11.177 1.00 95.88 68 ARG A CA 1
ATOM 541 C C . ARG A 1 68 ? 7.250 -2.119 -12.493 1.00 95.88 68 ARG A C 1
ATOM 543 O O . ARG A 1 68 ? 7.684 -1.507 -13.457 1.00 95.88 68 ARG A O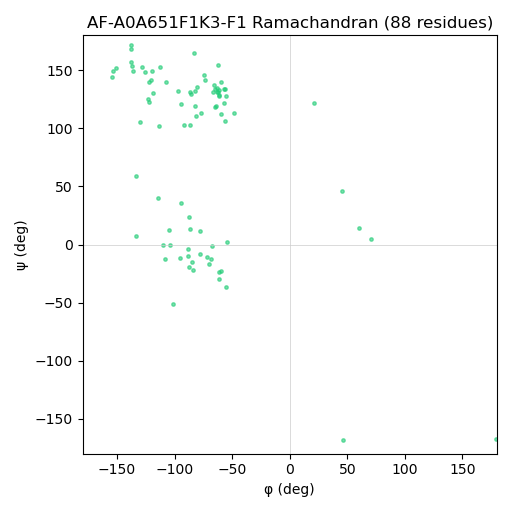 1
ATOM 550 N N . CYS A 1 69 ? 6.122 -2.825 -12.533 1.00 96.38 69 CYS A N 1
ATOM 551 C CA . CYS A 1 69 ? 5.331 -3.010 -13.757 1.00 96.38 69 CYS A CA 1
ATOM 552 C C . CYS A 1 69 ? 3.990 -2.265 -13.750 1.00 96.38 69 CYS A C 1
ATOM 554 O O . CYS A 1 69 ? 3.233 -2.370 -14.708 1.00 96.38 69 CYS A O 1
ATOM 556 N N . ALA A 1 70 ? 3.670 -1.551 -12.667 1.00 95.56 70 ALA A N 1
ATOM 557 C CA . ALA A 1 70 ? 2.414 -0.827 -12.489 1.00 95.56 70 ALA A CA 1
ATOM 558 C C . ALA A 1 70 ? 1.131 -1.683 -12.539 1.00 95.56 70 ALA A C 1
ATOM 560 O O . ALA A 1 70 ? 0.043 -1.108 -12.598 1.00 95.56 70 ALA A O 1
ATOM 561 N N . VAL A 1 71 ? 1.224 -3.022 -12.444 1.00 94.69 71 VAL A N 1
ATOM 562 C CA . VAL A 1 71 ? 0.033 -3.885 -12.345 1.00 94.69 71 VAL A CA 1
ATOM 563 C C . VAL A 1 71 ? -0.810 -3.472 -11.144 1.00 94.69 71 VAL A C 1
ATOM 565 O O . VAL A 1 71 ? -0.280 -3.220 -10.057 1.00 94.69 71 VAL A O 1
ATOM 568 N N . GLU A 1 72 ? -2.117 -3.363 -11.351 1.00 94.50 72 GLU A N 1
ATOM 569 C CA . GLU A 1 72 ? -3.047 -2.979 -10.301 1.00 94.50 72 GLU A CA 1
ATOM 570 C C . GLU A 1 72 ? -3.379 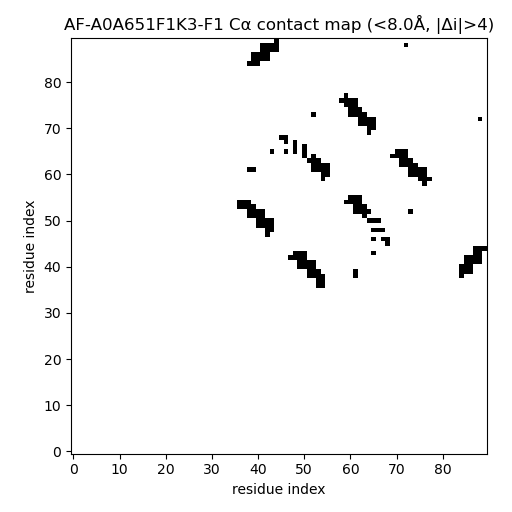-4.174 -9.410 1.00 94.50 72 GLU A C 1
ATOM 572 O O . GLU A 1 72 ? -3.640 -5.275 -9.890 1.00 94.50 72 GLU A O 1
ATOM 577 N N . VAL A 1 73 ? -3.381 -3.949 -8.097 1.00 93.94 73 VAL A N 1
ATOM 578 C CA . VAL A 1 73 ? -3.737 -4.963 -7.107 1.00 93.94 73 VAL A CA 1
ATOM 579 C C . VAL A 1 73 ? -4.794 -4.433 -6.161 1.00 93.94 73 VAL A C 1
ATOM 581 O O . VAL A 1 73 ? -4.881 -3.232 -5.868 1.00 93.94 73 VAL A O 1
ATOM 584 N N . SER A 1 74 ? -5.574 -5.365 -5.623 1.00 93.44 74 SER A N 1
ATOM 585 C CA . SER A 1 74 ? -6.550 -5.038 -4.610 1.00 93.44 74 SER A CA 1
ATOM 586 C C . SER A 1 74 ? -6.956 -6.136 -3.669 1.00 93.44 74 SER A C 1
ATOM 588 O O . SER A 1 74 ? -7.196 -7.261 -4.093 1.00 93.44 74 SER A O 1
ATOM 590 N N . AL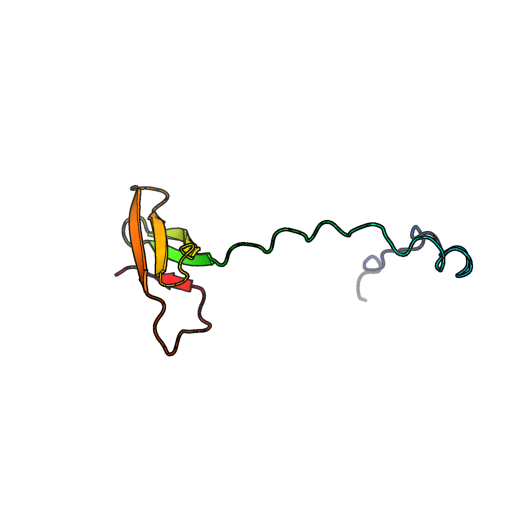A A 1 75 ? -7.196 -5.734 -2.427 1.00 91.38 75 ALA A N 1
ATOM 591 C CA . ALA A 1 75 ? -7.752 -6.580 -1.389 1.00 91.38 75 ALA A CA 1
ATOM 592 C C . ALA A 1 75 ? -9.043 -5.957 -0.843 1.00 91.38 75 ALA A C 1
ATOM 594 O O . ALA A 1 75 ? -9.038 -4.817 -0.379 1.00 91.38 75 ALA A O 1
ATOM 595 N N . LYS A 1 76 ? -10.161 -6.685 -0.899 1.00 91.56 76 LYS A N 1
ATOM 596 C CA . LYS A 1 76 ? -11.424 -6.257 -0.273 1.00 91.56 76 LYS A CA 1
ATOM 597 C C . LYS A 1 76 ? -11.339 -6.421 1.248 1.00 91.56 76 LYS A C 1
ATOM 599 O O . LYS A 1 76 ? -10.726 -7.368 1.732 1.00 91.56 76 LYS A O 1
ATOM 604 N N . VAL A 1 77 ? -11.980 -5.526 1.994 1.00 88.94 77 VAL A N 1
ATOM 605 C CA . VAL A 1 77 ? -12.111 -5.632 3.453 1.00 88.94 77 VAL A CA 1
ATOM 606 C C . VAL A 1 77 ? -13.413 -6.372 3.767 1.00 88.94 77 VAL A C 1
ATOM 608 O O . VAL A 1 77 ? -14.494 -5.813 3.616 1.00 88.94 77 VAL A O 1
ATOM 611 N N . GLY A 1 78 ? -13.318 -7.654 4.134 1.00 85.62 78 GLY A N 1
ATOM 612 C CA . GLY A 1 78 ? -14.478 -8.487 4.486 1.00 85.62 78 GLY A CA 1
ATOM 613 C C . GLY A 1 78 ? -14.942 -8.312 5.938 1.00 85.62 78 GLY A C 1
ATOM 614 O O . GLY A 1 78 ? -14.189 -7.812 6.771 1.00 85.62 78 GLY A O 1
ATOM 615 N N . LEU A 1 79 ? -16.158 -8.783 6.249 1.00 77.62 79 LEU A N 1
ATOM 616 C CA . LEU A 1 79 ? -16.831 -8.610 7.550 1.00 77.62 79 LEU A CA 1
ATOM 617 C C . LEU A 1 79 ? -16.069 -9.208 8.754 1.00 77.62 79 LEU A C 1
ATOM 619 O O . LEU A 1 79 ? -16.272 -8.774 9.880 1.00 77.62 79 LEU A O 1
ATOM 623 N N . GLY A 1 80 ? -15.177 -10.176 8.524 1.00 79.25 80 GLY A N 1
ATOM 624 C CA . GLY A 1 80 ? -14.304 -10.753 9.558 1.00 79.25 80 GLY A CA 1
ATOM 625 C C . GLY A 1 80 ? -12.909 -10.129 9.631 1.00 79.25 80 GLY A C 1
ATOM 626 O O . GLY A 1 80 ? -12.184 -10.380 10.589 1.00 79.25 80 GLY A O 1
ATOM 627 N N . GLY A 1 81 ? -12.536 -9.317 8.634 1.00 76.69 81 GLY A N 1
ATOM 628 C CA . GLY A 1 81 ? -11.207 -8.729 8.497 1.00 76.69 81 GLY A CA 1
ATOM 629 C C . GLY A 1 81 ? -10.056 -9.720 8.707 1.00 76.69 81 GLY A C 1
ATOM 630 O O . GLY A 1 81 ? -10.207 -10.936 8.747 1.00 76.69 81 GLY A O 1
ATOM 631 N N . THR A 1 82 ? -8.852 -9.188 8.836 1.00 83.19 82 THR A N 1
ATOM 632 C CA . THR A 1 82 ? -7.733 -9.916 9.428 1.00 83.19 82 THR A CA 1
ATOM 633 C C . THR A 1 82 ? -6.770 -8.894 10.008 1.00 83.19 82 THR A C 1
ATOM 635 O O . THR A 1 82 ? -6.670 -7.772 9.509 1.00 83.19 82 THR A O 1
ATOM 638 N N . SER A 1 83 ? -6.065 -9.264 11.073 1.00 83.25 83 SER A N 1
ATOM 639 C CA . SER A 1 83 ? -4.985 -8.452 11.638 1.00 83.25 83 SER A CA 1
ATOM 640 C C . SER A 1 83 ? -3.683 -8.567 10.836 1.00 83.25 83 SER A C 1
ATOM 642 O O . SER A 1 83 ? -2.742 -7.809 11.084 1.00 83.25 83 SER A O 1
ATOM 644 N N . ARG A 1 84 ? -3.614 -9.487 9.859 1.00 88.94 84 ARG A N 1
ATOM 645 C CA . ARG A 1 84 ? -2.455 -9.645 8.974 1.00 88.94 84 ARG A CA 1
ATOM 646 C C . ARG A 1 84 ? -2.274 -8.404 8.103 1.00 88.94 84 ARG A C 1
ATOM 648 O O . ARG A 1 84 ? -3.225 -7.894 7.516 1.00 88.94 84 ARG A O 1
ATOM 655 N N . ARG A 1 85 ? -1.028 -7.932 8.015 1.00 90.62 85 ARG A N 1
ATOM 656 C CA . ARG A 1 85 ? -0.650 -6.744 7.231 1.00 90.62 85 ARG A CA 1
ATOM 657 C C . ARG A 1 85 ? 0.139 -7.056 5.966 1.00 90.62 85 ARG A C 1
ATOM 659 O O . ARG A 1 85 ? 0.301 -6.155 5.150 1.00 90.62 85 ARG A O 1
ATOM 666 N N . PHE A 1 86 ? 0.622 -8.286 5.817 1.00 93.81 86 PHE A N 1
ATOM 667 C CA . PHE A 1 86 ? 1.442 -8.719 4.691 1.00 93.81 86 PHE A CA 1
ATOM 668 C C . PHE A 1 86 ? 0.737 -9.841 3.935 1.00 93.81 86 PHE A C 1
ATOM 670 O O . PHE A 1 86 ? 0.269 -10.797 4.554 1.00 93.81 86 PHE A O 1
ATOM 677 N N . PHE A 1 87 ? 0.652 -9.695 2.618 1.00 93.25 87 PHE A N 1
ATOM 678 C CA . PHE A 1 87 ? 0.044 -10.656 1.701 1.00 93.25 87 PHE A CA 1
ATOM 679 C C . PHE A 1 87 ? 0.909 -10.787 0.449 1.00 93.25 87 PHE A C 1
ATOM 681 O O . PHE A 1 87 ? 1.785 -9.959 0.212 1.00 93.25 87 PHE A O 1
ATOM 688 N N . GLU A 1 88 ? 0.626 -11.784 -0.374 1.00 93.75 88 GLU A N 1
ATOM 689 C CA . GLU A 1 88 ? 1.248 -11.980 -1.682 1.00 93.75 88 GLU A CA 1
ATOM 690 C C . GLU A 1 88 ? 0.171 -12.102 -2.764 1.00 93.75 88 GLU A C 1
ATOM 692 O O . GLU A 1 88 ? -0.955 -12.527 -2.490 1.00 93.75 88 GLU A O 1
ATOM 697 N N . THR A 1 89 ? 0.480 -11.657 -3.979 1.00 88.94 89 THR A N 1
ATOM 698 C CA . THR A 1 89 ? -0.402 -11.828 -5.142 1.00 88.94 89 THR A CA 1
ATOM 699 C C . THR A 1 89 ? -0.123 -13.173 -5.785 1.00 88.94 89 THR A C 1
ATOM 701 O O . THR A 1 89 ? 1.037 -13.428 -6.065 1.00 88.94 89 THR A O 1
ATOM 704 N N . ASN A 1 90 ? -1.134 -13.988 -6.077 1.00 77.88 90 ASN A N 1
ATOM 705 C CA . ASN A 1 90 ? -0.930 -15.229 -6.833 1.00 77.88 90 ASN A CA 1
ATOM 706 C C . ASN A 1 90 ? -0.528 -14.969 -8.292 1.00 77.88 90 ASN A C 1
ATOM 708 O O . ASN A 1 90 ? -0.990 -13.944 -8.847 1.00 77.88 90 ASN A O 1
#

Mean predicted aligned error: 14.59 Å